Protein AF-A0A523WUU8-F1 (afdb_monomer_lite)

pLDDT: mean 85.65, std 8.16, range [54.5, 95.88]

Foldseek 3Di:
DDVVVVVLVVVCVVVVHNPVSVVVVVVVVCCVVVVCVVVVVVVCVVDPVVVVVVVVVVVVVVVVVVVVCCVPVVDPPD

Secondary structure (DSSP, 8-state):
--HHHHHHHHHHHHHS-HHHHHHHHHHHHHHHHHHHHHHHHHHTTTS-HHHHHHHHHHHHHHHHHHHHHHHHH-----

Structure (mmCIF, N/CA/C/O backbone):
data_AF-A0A523WUU8-F1
#
_entry.id   AF-A0A523WUU8-F1
#
loop_
_atom_site.group_PDB
_atom_site.id
_atom_site.type_symbol
_atom_site.label_atom_id
_atom_site.label_alt_id
_atom_site.label_comp_id
_atom_site.label_asym_id
_atom_site.label_entity_id
_atom_site.label_seq_id
_atom_site.pdbx_PDB_ins_code
_atom_site.Cartn_x
_atom_site.Cartn_y
_atom_site.Cartn_z
_atom_site.occupancy
_atom_site.B_iso_or_equiv
_atom_site.auth_seq_id
_atom_site.auth_comp_id
_atom_site.auth_asym_id
_atom_site.auth_atom_id
_atom_site.pdbx_PDB_model_num
ATOM 1 N N . GLY A 1 1 ? 3.606 -15.814 -7.896 1.00 54.50 1 GLY A N 1
ATOM 2 C CA . GLY A 1 1 ? 4.317 -15.322 -9.085 1.00 54.50 1 GLY A CA 1
ATOM 3 C C . GLY A 1 1 ? 3.677 -14.044 -9.549 1.00 54.50 1 GLY A C 1
ATOM 4 O O . GLY A 1 1 ? 3.085 -14.053 -10.613 1.00 54.50 1 GLY A O 1
ATOM 5 N N . ASP A 1 2 ? 3.712 -12.991 -8.736 1.00 76.19 2 ASP A N 1
ATOM 6 C CA . ASP A 1 2 ? 3.166 -11.684 -9.131 1.00 76.19 2 ASP A CA 1
ATOM 7 C C . ASP A 1 2 ? 4.289 -10.813 -9.722 1.00 76.19 2 ASP A C 1
ATOM 9 O O . ASP A 1 2 ? 5.469 -11.091 -9.483 1.00 76.19 2 ASP A O 1
ATOM 13 N N . LYS A 1 3 ? 3.957 -9.771 -10.491 1.00 76.69 3 LYS A N 1
ATOM 14 C CA . LYS A 1 3 ? 4.918 -8.886 -11.185 1.00 76.69 3 LYS A CA 1
ATOM 15 C C . LYS A 1 3 ? 5.998 -8.340 -10.244 1.00 76.69 3 LYS A C 1
ATOM 17 O O . LYS A 1 3 ? 7.150 -8.183 -10.641 1.00 76.69 3 LYS A O 1
ATOM 22 N N . THR A 1 4 ? 5.655 -8.141 -8.976 1.00 81.81 4 THR A N 1
ATOM 23 C CA . THR A 1 4 ? 6.572 -7.719 -7.911 1.00 81.81 4 THR A CA 1
ATOM 24 C C . THR A 1 4 ? 7.684 -8.737 -7.652 1.00 81.81 4 THR A C 1
ATOM 26 O O . THR A 1 4 ? 8.820 -8.350 -7.409 1.00 81.81 4 THR A O 1
ATOM 29 N N . GLN A 1 5 ? 7.403 -10.040 -7.757 1.00 80.62 5 GLN A N 1
ATOM 30 C CA . GLN A 1 5 ? 8.415 -11.089 -7.597 1.00 80.62 5 GLN A CA 1
ATOM 31 C C . GLN A 1 5 ? 9.403 -11.095 -8.771 1.00 80.62 5 GLN A C 1
ATOM 33 O O . GLN A 1 5 ? 10.604 -11.224 -8.547 1.00 80.62 5 GLN A O 1
ATOM 38 N N . PHE A 1 6 ? 8.932 -10.872 -10.005 1.00 83.31 6 PHE A N 1
ATOM 39 C CA . PHE A 1 6 ? 9.816 -10.677 -11.162 1.00 83.31 6 PHE A CA 1
ATOM 40 C C . PHE A 1 6 ? 10.681 -9.423 -11.020 1.00 83.31 6 PHE A C 1
ATOM 42 O O . PHE A 1 6 ? 11.878 -9.483 -11.293 1.00 83.31 6 PHE A O 1
ATOM 49 N N . ALA A 1 7 ? 10.113 -8.316 -10.534 1.00 82.56 7 ALA A N 1
ATOM 50 C CA . ALA A 1 7 ? 10.876 -7.100 -10.258 1.00 82.56 7 ALA A CA 1
ATOM 51 C C . ALA A 1 7 ? 12.009 -7.357 -9.249 1.00 82.56 7 ALA A C 1
ATOM 53 O O . ALA A 1 7 ? 13.139 -6.928 -9.477 1.00 82.56 7 ALA A O 1
ATOM 54 N N . SER A 1 8 ? 11.744 -8.131 -8.191 1.00 82.81 8 SER A N 1
ATOM 55 C CA . SER A 1 8 ? 12.762 -8.548 -7.219 1.00 82.81 8 SER A CA 1
ATOM 56 C C . SER A 1 8 ? 13.890 -9.367 -7.854 1.00 82.81 8 SER A C 1
ATOM 58 O O . SER A 1 8 ? 15.060 -9.115 -7.569 1.00 82.81 8 SER A O 1
ATOM 60 N N . PHE A 1 9 ? 13.562 -10.314 -8.741 1.00 82.50 9 PHE A N 1
ATOM 61 C CA . PHE A 1 9 ? 14.566 -11.106 -9.463 1.00 82.50 9 PHE A CA 1
ATOM 62 C C . PHE A 1 9 ? 15.413 -10.252 -10.409 1.00 82.50 9 PHE A C 1
ATOM 64 O O . PHE A 1 9 ? 16.635 -10.388 -10.423 1.00 82.50 9 PHE A O 1
ATOM 71 N N . VAL A 1 10 ? 14.790 -9.338 -11.158 1.00 85.00 10 VAL A N 1
ATOM 72 C CA . VAL A 1 10 ? 15.499 -8.407 -12.051 1.00 85.00 10 VAL A CA 1
ATOM 73 C C . VAL A 1 10 ? 16.430 -7.494 -11.255 1.00 85.00 10 VAL A C 1
ATOM 75 O O . VAL A 1 10 ? 17.568 -7.266 -11.660 1.00 85.00 10 VAL A O 1
ATOM 78 N N . LEU A 1 11 ? 15.985 -7.007 -10.096 1.00 85.50 11 LEU A N 1
ATOM 79 C CA . LEU A 1 11 ? 16.797 -6.169 -9.218 1.00 85.50 11 LEU A CA 1
ATOM 80 C C . LEU A 1 11 ? 17.998 -6.946 -8.657 1.00 85.50 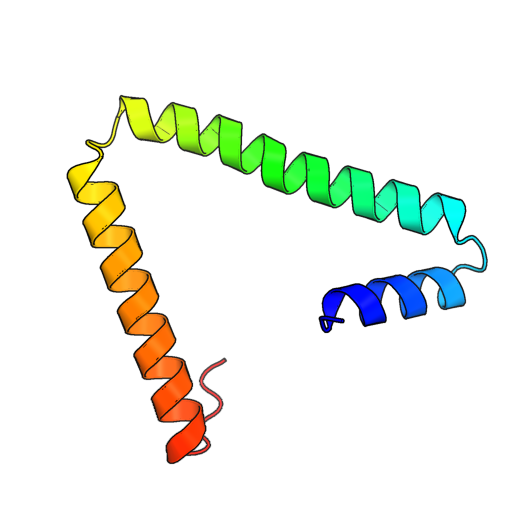11 LEU A C 1
ATOM 82 O O . LEU A 1 11 ? 19.123 -6.450 -8.691 1.00 85.50 11 LEU A O 1
ATOM 86 N N . ALA A 1 12 ? 17.785 -8.190 -8.219 1.00 83.19 12 ALA A N 1
ATOM 87 C CA . ALA A 1 12 ? 18.852 -9.071 -7.744 1.00 83.19 12 ALA A CA 1
ATOM 88 C C . ALA A 1 12 ? 19.878 -9.383 -8.846 1.00 83.19 12 ALA A C 1
ATOM 90 O O . ALA A 1 12 ? 21.082 -9.338 -8.590 1.00 83.19 12 ALA A O 1
ATOM 91 N N . ALA A 1 13 ? 19.410 -9.628 -10.074 1.00 81.94 13 ALA A N 1
ATOM 92 C CA . ALA A 1 13 ? 20.263 -9.848 -11.239 1.00 81.94 13 ALA A CA 1
ATOM 93 C C . ALA A 1 13 ? 21.057 -8.588 -11.626 1.00 81.94 13 ALA A C 1
ATOM 95 O O . ALA A 1 13 ? 22.227 -8.686 -11.986 1.00 81.94 13 ALA A O 1
ATOM 96 N N . ARG A 1 14 ? 20.452 -7.398 -11.505 1.00 83.06 14 ARG A N 1
ATOM 97 C CA . ARG A 1 14 ? 21.086 -6.119 -11.859 1.00 83.06 14 ARG A CA 1
ATOM 98 C C . ARG A 1 14 ? 22.222 -5.724 -10.914 1.00 83.06 14 ARG A C 1
ATOM 100 O O . ARG A 1 14 ? 23.217 -5.175 -11.373 1.00 83.06 14 ARG A O 1
ATOM 107 N N . TYR A 1 15 ? 22.072 -5.972 -9.614 1.00 81.38 15 TYR A N 1
ATOM 108 C CA . TYR A 1 15 ? 23.061 -5.573 -8.603 1.00 81.38 15 TYR A CA 1
ATOM 109 C C . TYR A 1 15 ? 24.071 -6.674 -8.250 1.00 81.38 15 TYR A C 1
ATOM 111 O O . TYR A 1 15 ? 24.939 -6.446 -7.406 1.00 81.38 15 TYR A O 1
ATOM 119 N N . GLY A 1 16 ? 23.950 -7.873 -8.837 1.00 75.19 16 GLY A N 1
ATOM 120 C CA . GLY A 1 16 ? 24.876 -8.995 -8.623 1.00 75.19 16 GLY A CA 1
ATOM 121 C C . GLY A 1 16 ? 24.976 -9.486 -7.170 1.00 75.19 16 GLY A C 1
ATOM 122 O O . GLY A 1 16 ? 25.835 -10.302 -6.854 1.00 75.19 16 GLY A O 1
ATOM 123 N N . SER A 1 17 ? 24.113 -8.993 -6.276 1.00 80.62 17 SER A N 1
ATOM 124 C CA . SER A 1 17 ? 24.161 -9.211 -4.826 1.00 80.62 17 SER A CA 1
ATOM 125 C C . SER A 1 17 ? 22.768 -9.570 -4.281 1.00 80.62 17 SER A C 1
ATOM 127 O O . SER A 1 17 ? 22.099 -8.753 -3.640 1.00 80.62 17 SER A O 1
ATOM 129 N N . PRO A 1 18 ? 22.300 -10.816 -4.506 1.00 80.31 18 PRO A N 1
ATOM 130 C CA . PRO A 1 18 ? 20.936 -11.235 -4.171 1.00 80.31 18 PRO A CA 1
ATOM 131 C C . PRO A 1 18 ? 20.573 -11.051 -2.691 1.00 80.31 18 PRO A C 1
ATOM 133 O O . PRO A 1 18 ? 19.435 -10.711 -2.376 1.00 80.31 18 PRO A O 1
ATOM 136 N N . GLY A 1 19 ? 21.541 -11.226 -1.783 1.00 83.12 19 GLY A N 1
ATOM 137 C CA . GLY A 1 19 ? 21.328 -11.080 -0.340 1.00 83.12 19 GLY A CA 1
ATOM 138 C C . GLY A 1 19 ? 20.993 -9.648 0.094 1.00 83.12 19 GLY A C 1
ATOM 139 O O . GLY A 1 19 ? 20.077 -9.449 0.888 1.00 83.12 19 GLY A O 1
ATOM 140 N N . LEU A 1 20 ? 21.677 -8.643 -0.466 1.00 85.75 20 LEU A N 1
ATOM 141 C CA . LEU A 1 20 ? 21.416 -7.229 -0.159 1.00 85.75 20 LEU A CA 1
ATOM 142 C C . LEU A 1 20 ? 20.075 -6.770 -0.732 1.00 85.75 20 LEU A C 1
ATOM 144 O O . LEU A 1 20 ? 19.323 -6.062 -0.065 1.00 85.75 20 LEU A O 1
ATOM 148 N N . VAL A 1 21 ? 19.746 -7.220 -1.944 1.00 87.56 21 VAL A N 1
ATOM 149 C CA . VAL A 1 21 ? 18.457 -6.923 -2.576 1.00 87.56 21 VAL A CA 1
ATOM 150 C C . VAL A 1 21 ? 17.304 -7.549 -1.791 1.00 87.56 21 VAL A C 1
ATOM 152 O O . VAL A 1 21 ? 16.312 -6.873 -1.522 1.00 87.56 21 VAL A O 1
ATOM 155 N N . PHE A 1 22 ? 17.449 -8.802 -1.353 1.00 87.62 22 PHE A N 1
ATOM 156 C CA . PHE A 1 22 ? 16.461 -9.456 -0.498 1.00 87.62 22 PHE A CA 1
ATOM 157 C C . PHE A 1 22 ? 16.256 -8.699 0.820 1.00 87.62 22 PHE A C 1
ATOM 159 O O . PHE A 1 22 ? 15.117 -8.401 1.182 1.00 87.62 22 PHE A O 1
ATOM 166 N N . ALA A 1 23 ? 17.345 -8.326 1.502 1.00 90.56 23 ALA A N 1
ATOM 167 C CA . ALA A 1 23 ? 17.275 -7.545 2.735 1.00 90.56 23 ALA A CA 1
ATOM 168 C C . ALA A 1 23 ? 16.585 -6.188 2.515 1.00 90.56 23 ALA A C 1
ATOM 170 O O . ALA A 1 23 ? 15.719 -5.807 3.301 1.00 90.56 23 ALA A O 1
ATOM 171 N N . GLY A 1 24 ? 16.898 -5.491 1.418 1.00 89.81 24 GLY A N 1
ATOM 172 C CA . 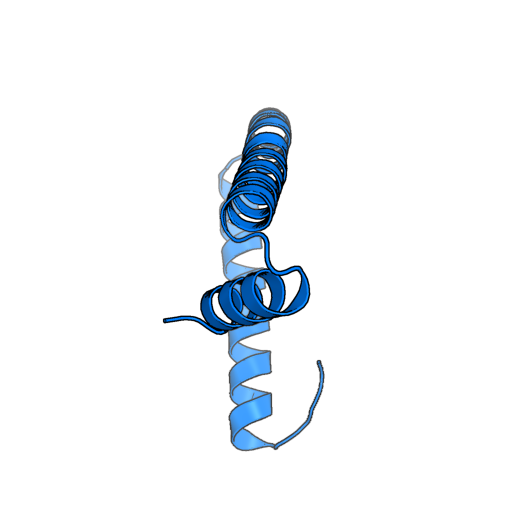GLY A 1 24 ? 16.263 -4.223 1.057 1.00 89.81 24 GLY A CA 1
ATOM 173 C C . GLY A 1 24 ? 14.758 -4.355 0.807 1.00 89.81 24 GLY A C 1
ATOM 174 O O . GLY A 1 24 ? 13.979 -3.558 1.326 1.00 89.81 24 GLY A O 1
ATOM 175 N N . ILE A 1 25 ? 14.330 -5.389 0.077 1.00 90.25 25 ILE A N 1
ATOM 176 C CA . ILE A 1 25 ? 12.905 -5.655 -0.178 1.00 90.25 25 ILE A CA 1
ATOM 177 C C . ILE A 1 25 ? 12.175 -6.001 1.124 1.00 90.25 25 ILE A C 1
ATOM 179 O O . ILE A 1 25 ? 11.088 -5.480 1.367 1.00 90.25 25 ILE A O 1
ATOM 183 N N . MET A 1 26 ? 12.769 -6.845 1.973 1.00 90.38 26 MET A N 1
ATOM 184 C CA . MET A 1 26 ? 12.192 -7.206 3.271 1.00 90.38 26 MET A CA 1
ATOM 185 C C . MET A 1 26 ? 12.049 -5.990 4.187 1.00 90.38 26 MET A C 1
ATOM 187 O O . MET A 1 26 ? 10.988 -5.796 4.776 1.00 90.38 26 MET A O 1
ATOM 191 N N . LEU A 1 27 ? 13.075 -5.139 4.267 1.00 94.12 27 LEU A N 1
ATOM 192 C CA . LEU A 1 27 ? 13.022 -3.904 5.048 1.00 94.12 27 LEU A CA 1
ATOM 193 C C . LEU A 1 27 ? 11.984 -2.927 4.493 1.00 94.12 27 LEU A C 1
ATOM 195 O O . LEU A 1 27 ? 11.186 -2.393 5.258 1.00 94.12 27 LEU A O 1
ATOM 199 N N . GLY A 1 28 ? 11.943 -2.730 3.174 1.00 91.81 28 GLY A N 1
ATOM 200 C CA . GLY A 1 28 ? 10.941 -1.880 2.532 1.00 91.81 28 GLY A CA 1
ATOM 201 C C . GLY A 1 28 ? 9.517 -2.361 2.812 1.00 91.81 28 GLY A C 1
ATOM 202 O O . GLY A 1 28 ? 8.669 -1.571 3.227 1.00 91.81 28 GLY A O 1
ATOM 203 N N . ALA A 1 29 ? 9.266 -3.665 2.672 1.00 90.94 29 ALA A N 1
ATOM 204 C CA . ALA A 1 29 ? 7.971 -4.264 2.980 1.00 90.94 29 ALA A CA 1
ATOM 205 C C . ALA A 1 29 ? 7.606 -4.101 4.464 1.00 90.94 29 ALA A C 1
ATOM 207 O O . ALA A 1 29 ? 6.507 -3.647 4.779 1.00 90.94 29 ALA A O 1
ATOM 208 N N . ALA A 1 30 ? 8.539 -4.397 5.373 1.00 93.81 30 ALA A N 1
ATOM 209 C CA . ALA A 1 30 ? 8.329 -4.247 6.809 1.00 93.81 30 ALA A CA 1
ATOM 210 C C . ALA A 1 30 ? 8.024 -2.794 7.200 1.00 93.81 30 ALA A C 1
ATOM 212 O O . ALA A 1 30 ? 7.131 -2.556 8.012 1.00 93.81 30 ALA A O 1
ATOM 213 N N . LEU A 1 31 ? 8.712 -1.820 6.596 1.00 95.38 31 LEU A N 1
ATOM 214 C CA . LEU A 1 31 ? 8.470 -0.399 6.837 1.00 95.38 31 LEU A CA 1
ATOM 215 C C . LEU A 1 31 ? 7.103 0.042 6.318 1.00 95.38 31 LEU A C 1
ATOM 217 O O . LEU A 1 31 ? 6.373 0.709 7.048 1.00 95.38 31 LEU A O 1
ATOM 221 N N . ILE A 1 32 ? 6.729 -0.345 5.097 1.00 94.25 32 ILE A N 1
ATOM 222 C CA . ILE A 1 32 ? 5.432 0.017 4.508 1.00 94.25 32 ILE A CA 1
ATOM 223 C C . ILE A 1 32 ? 4.290 -0.589 5.328 1.00 94.25 32 ILE A C 1
ATOM 225 O O . ILE A 1 32 ? 3.385 0.128 5.760 1.00 94.25 32 ILE A O 1
ATOM 229 N N . THR A 1 33 ? 4.344 -1.896 5.593 1.00 92.81 33 THR A N 1
ATOM 230 C CA . THR A 1 33 ? 3.307 -2.589 6.365 1.00 92.81 33 THR A CA 1
ATOM 231 C C . THR A 1 33 ? 3.275 -2.101 7.811 1.00 92.81 33 THR A C 1
ATOM 233 O O . THR A 1 33 ? 2.204 -1.785 8.324 1.00 92.81 33 THR A O 1
ATOM 236 N N . GLY A 1 34 ? 4.435 -1.977 8.459 1.00 93.31 34 GLY A N 1
ATOM 237 C CA . GLY A 1 34 ? 4.549 -1.496 9.834 1.00 93.31 34 GLY A CA 1
ATOM 238 C C . GLY A 1 34 ? 4.003 -0.079 9.999 1.00 93.31 34 GLY A C 1
ATOM 239 O O . GLY A 1 34 ? 3.171 0.160 10.875 1.00 93.31 34 GLY A O 1
ATOM 240 N N . SER A 1 35 ? 4.384 0.842 9.111 1.00 92.44 35 SER A N 1
ATOM 241 C CA . SER A 1 35 ? 3.867 2.218 9.117 1.00 92.44 35 SER A CA 1
ATOM 242 C C . SER A 1 35 ? 2.358 2.244 8.881 1.00 92.44 35 SER A C 1
ATOM 244 O O . SER A 1 35 ? 1.634 2.933 9.599 1.00 92.44 35 SER A O 1
ATOM 246 N N . GLY A 1 36 ? 1.865 1.433 7.940 1.00 92.44 36 GLY A N 1
ATOM 247 C CA . GLY A 1 36 ? 0.434 1.283 7.679 1.00 92.44 36 GLY A CA 1
ATOM 248 C C . GLY A 1 36 ? -0.349 0.805 8.904 1.00 92.44 36 GLY A C 1
ATOM 249 O O . GLY A 1 36 ? -1.412 1.348 9.196 1.00 92.44 36 GLY A O 1
ATOM 250 N N . VAL A 1 37 ? 0.187 -0.150 9.672 1.00 90.44 37 VAL A N 1
ATOM 251 C CA . VAL A 1 37 ? -0.448 -0.642 10.907 1.00 90.44 37 VAL A CA 1
ATOM 252 C C . VAL A 1 37 ? -0.454 0.425 12.001 1.00 90.44 37 VAL A C 1
ATOM 254 O O . VAL A 1 37 ? -1.479 0.609 12.658 1.00 90.44 37 VAL A O 1
ATOM 257 N N . VAL A 1 38 ? 0.652 1.150 12.199 1.00 92.38 38 VAL A N 1
ATOM 258 C CA . VAL A 1 38 ? 0.732 2.223 13.207 1.00 92.38 38 VAL A CA 1
ATOM 259 C C . VAL A 1 38 ? -0.275 3.332 12.896 1.00 92.38 38 VAL A C 1
ATOM 261 O O . VAL A 1 38 ? -1.058 3.718 13.768 1.00 92.38 38 VAL A O 1
ATOM 264 N N . ILE A 1 39 ? -0.309 3.790 11.642 1.00 89.62 39 ILE A N 1
ATOM 265 C CA . ILE A 1 39 ? -1.242 4.824 11.178 1.00 89.62 39 ILE A CA 1
ATOM 266 C C . ILE A 1 39 ? -2.684 4.312 11.253 1.00 89.62 39 ILE A C 1
ATOM 268 O O . ILE A 1 39 ? -3.550 4.985 11.809 1.00 89.62 39 ILE A O 1
ATOM 272 N N . GLY A 1 40 ? -2.943 3.100 10.758 1.00 85.62 40 GLY A N 1
ATOM 273 C CA . GLY A 1 40 ? -4.269 2.486 10.761 1.00 85.62 40 GLY A CA 1
ATOM 274 C C . GLY A 1 40 ? -4.831 2.310 12.172 1.00 85.62 40 GLY A C 1
ATOM 275 O O . GLY A 1 40 ? -5.988 2.645 12.421 1.00 85.62 40 GLY A O 1
ATOM 276 N N . LYS A 1 41 ? -4.003 1.876 13.131 1.00 84.94 41 LYS A N 1
ATOM 277 C CA . LYS A 1 41 ? -4.394 1.751 14.543 1.00 84.94 41 LYS A CA 1
ATOM 278 C C . LYS A 1 41 ? -4.706 3.110 15.177 1.00 84.94 41 LYS A C 1
ATOM 280 O O . LYS A 1 41 ? -5.620 3.201 15.994 1.00 84.94 41 LYS A O 1
ATOM 285 N N . GLY A 1 42 ? -3.972 4.161 14.802 1.00 84.12 42 GLY A N 1
ATOM 286 C CA . GLY A 1 42 ? -4.282 5.538 15.195 1.00 84.12 42 GLY A CA 1
ATOM 287 C C . GLY A 1 42 ? -5.615 6.016 14.614 1.00 84.12 42 GLY A C 1
ATOM 288 O O . GLY A 1 42 ? -6.447 6.558 15.339 1.00 84.12 42 GLY A O 1
ATOM 289 N N . LEU A 1 43 ? -5.859 5.734 13.335 1.00 82.25 43 LEU A N 1
ATOM 290 C CA . LEU A 1 43 ? -7.080 6.122 12.632 1.00 82.25 43 LEU A CA 1
ATOM 291 C C . LEU A 1 43 ? -8.330 5.432 13.201 1.00 82.25 43 LEU A C 1
ATOM 293 O O . LEU A 1 43 ? -9.361 6.082 13.351 1.00 82.25 43 LEU A O 1
ATOM 297 N N . MET A 1 44 ? -8.230 4.161 13.608 1.00 79.12 44 MET A N 1
ATOM 298 C CA . MET A 1 44 ? -9.330 3.422 14.253 1.00 79.12 44 MET A CA 1
ATOM 299 C C . MET A 1 44 ? -9.778 4.018 15.597 1.00 79.12 44 MET A C 1
ATOM 301 O O . MET A 1 44 ? -10.892 3.749 16.036 1.00 79.12 44 MET A O 1
ATOM 305 N N . ARG A 1 45 ? -8.940 4.824 16.267 1.00 79.81 45 ARG A N 1
ATOM 306 C CA . ARG A 1 45 ? -9.342 5.532 17.498 1.00 79.81 45 ARG A CA 1
ATOM 307 C C . ARG A 1 45 ? -10.222 6.751 17.224 1.00 79.81 45 ARG A C 1
ATOM 309 O O . ARG A 1 45 ? -10.935 7.184 18.121 1.00 79.81 45 ARG A O 1
ATOM 316 N N . ILE A 1 46 ? -10.139 7.310 16.019 1.00 82.00 46 ILE A N 1
ATOM 317 C CA . ILE A 1 46 ? -10.815 8.554 15.627 1.00 82.00 46 ILE A CA 1
ATOM 318 C C . ILE A 1 46 ? -12.030 8.246 14.746 1.00 82.00 46 ILE A C 1
ATOM 320 O O . ILE A 1 46 ? -13.058 8.911 14.841 1.00 82.00 46 ILE A O 1
ATOM 324 N N . VAL A 1 47 ? -11.923 7.225 13.893 1.00 81.81 47 VAL A N 1
ATOM 325 C CA . VAL A 1 47 ? -12.930 6.872 12.892 1.00 81.81 47 VAL A CA 1
ATOM 326 C C . VAL A 1 47 ? -13.648 5.583 13.305 1.00 81.81 47 VAL A C 1
ATOM 328 O O . VAL A 1 47 ? -12.999 4.541 13.416 1.00 81.81 47 VAL A O 1
ATOM 331 N N . PRO A 1 48 ? -14.983 5.604 13.481 1.00 83.12 48 PRO A N 1
ATOM 332 C CA . PRO A 1 48 ? -15.756 4.400 13.760 1.00 83.12 48 PRO A CA 1
ATOM 333 C C . PRO A 1 48 ? -15.625 3.378 12.626 1.00 83.12 48 PRO A C 1
ATOM 335 O O . PRO A 1 48 ? -15.720 3.726 11.446 1.00 83.12 48 PRO A O 1
ATOM 338 N N . GLU A 1 49 ? -15.491 2.099 12.980 1.00 81.75 49 GLU A N 1
ATOM 339 C CA . GLU A 1 49 ? -15.241 0.987 12.048 1.00 81.75 49 GLU A CA 1
ATOM 340 C C . GLU A 1 49 ? -16.242 0.929 10.878 1.00 81.75 49 GLU A C 1
ATOM 342 O O . GLU A 1 49 ? -15.903 0.560 9.752 1.00 81.75 49 GLU A O 1
ATOM 347 N N . ARG A 1 50 ? -17.484 1.363 11.124 1.00 84.94 50 ARG A N 1
ATOM 348 C CA . ARG A 1 50 ? -18.546 1.424 10.117 1.00 84.94 50 ARG A CA 1
ATOM 349 C C . ARG A 1 50 ? -18.184 2.324 8.929 1.00 84.94 50 ARG A C 1
ATOM 351 O O . ARG A 1 50 ? -18.435 1.938 7.790 1.00 84.94 50 ARG A O 1
ATOM 358 N N . TYR A 1 51 ? -17.570 3.482 9.171 1.00 87.25 51 TYR A N 1
ATOM 359 C CA . TYR A 1 51 ? -17.143 4.385 8.098 1.00 87.25 51 TYR A CA 1
ATOM 360 C C . TYR A 1 51 ? -15.973 3.803 7.312 1.00 87.25 51 TYR A C 1
ATOM 362 O O . TYR A 1 51 ? -15.968 3.873 6.085 1.00 87.25 51 TYR A O 1
ATOM 370 N N . LEU A 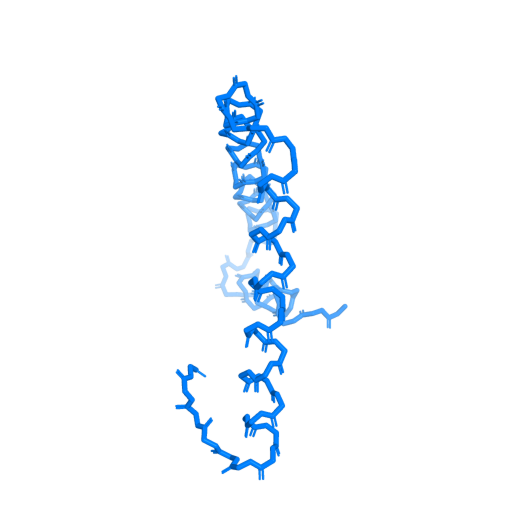1 52 ? -15.027 3.164 8.004 1.00 87.00 52 LEU A N 1
ATOM 371 C CA . LEU A 1 52 ? -13.883 2.513 7.368 1.00 87.00 52 LEU A CA 1
ATOM 372 C C . LEU A 1 52 ? -14.339 1.392 6.420 1.00 87.00 52 LEU A C 1
ATOM 374 O O . LEU A 1 52 ? -13.826 1.260 5.310 1.00 87.00 52 LEU A O 1
ATOM 378 N N . ARG A 1 53 ? -15.366 0.635 6.825 1.00 88.62 53 ARG A N 1
ATOM 379 C CA . ARG A 1 53 ? -15.972 -0.430 6.018 1.00 88.62 53 ARG A CA 1
ATOM 380 C C . ARG A 1 53 ? -16.669 0.105 4.767 1.00 88.62 53 ARG A C 1
ATOM 382 O O . ARG A 1 53 ? -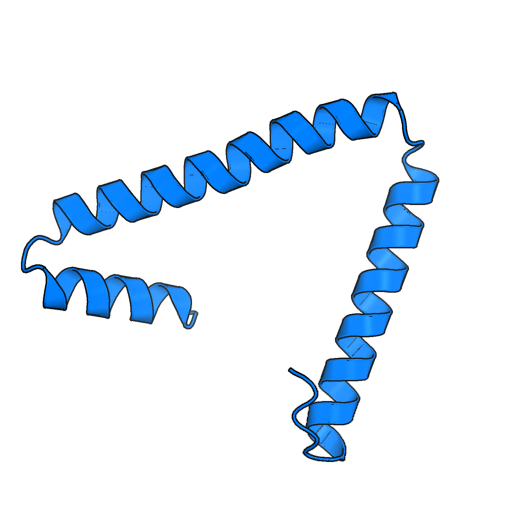16.454 -0.436 3.685 1.00 88.62 53 ARG A O 1
ATOM 389 N N . TYR A 1 54 ? -17.470 1.168 4.892 1.00 93.19 54 TYR A N 1
ATOM 390 C CA . TYR A 1 54 ? -18.107 1.793 3.726 1.00 93.19 54 TYR A CA 1
ATOM 391 C C . TYR A 1 54 ? -17.080 2.422 2.780 1.00 93.19 54 TYR A C 1
ATOM 393 O O . TYR A 1 54 ? -17.211 2.270 1.569 1.00 93.19 54 TYR A O 1
ATOM 401 N N . ALA A 1 55 ? -16.037 3.062 3.315 1.00 90.81 55 ALA A N 1
ATOM 402 C CA . ALA A 1 55 ? -14.956 3.624 2.512 1.00 90.81 55 ALA A CA 1
ATOM 403 C C . ALA A 1 55 ? -14.208 2.533 1.730 1.00 90.81 55 ALA A C 1
ATOM 405 O O . ALA A 1 55 ? -14.017 2.671 0.525 1.00 90.81 55 ALA A O 1
ATOM 406 N N . ALA A 1 56 ? -13.849 1.423 2.384 1.00 90.50 56 ALA A N 1
ATOM 407 C CA . ALA A 1 56 ? -13.204 0.291 1.725 1.00 90.50 56 ALA A CA 1
ATOM 408 C C . ALA A 1 56 ? -14.100 -0.326 0.638 1.00 90.50 56 ALA A C 1
ATOM 410 O O . ALA A 1 56 ? -13.626 -0.581 -0.466 1.00 90.50 56 ALA A O 1
ATOM 411 N N . ALA A 1 57 ? -15.395 -0.514 0.918 1.00 93.75 57 ALA A N 1
ATOM 412 C CA . ALA A 1 57 ? -16.352 -1.036 -0.056 1.00 93.75 57 ALA A CA 1
ATOM 413 C C . ALA A 1 57 ? -16.507 -0.110 -1.272 1.00 93.75 57 ALA A C 1
ATOM 415 O O . ALA A 1 57 ? -16.474 -0.582 -2.407 1.00 93.75 57 ALA A O 1
ATOM 416 N N . ALA A 1 58 ? -16.621 1.203 -1.049 1.00 95.81 58 ALA A N 1
ATOM 417 C CA . ALA A 1 58 ? -16.691 2.189 -2.122 1.00 95.81 58 ALA A CA 1
ATOM 418 C C . ALA A 1 58 ? -15.411 2.184 -2.968 1.00 95.81 58 ALA A C 1
ATOM 420 O O . ALA A 1 58 ? -15.487 2.156 -4.193 1.00 95.81 58 ALA A O 1
ATOM 421 N N . LEU A 1 59 ? -14.240 2.137 -2.327 1.00 94.75 59 LEU A N 1
ATOM 422 C CA . LEU A 1 59 ? -12.953 2.085 -3.018 1.00 94.75 59 LEU A CA 1
ATOM 423 C C . LEU A 1 59 ? -12.827 0.818 -3.877 1.00 94.75 59 LEU A C 1
ATOM 425 O O . LEU A 1 59 ? -12.399 0.887 -5.028 1.00 94.75 59 LEU A O 1
ATOM 429 N N . PHE A 1 60 ? -13.257 -0.327 -3.345 1.00 95.31 60 PHE A N 1
ATOM 430 C CA . PHE A 1 60 ? -13.257 -1.595 -4.071 1.00 95.31 60 PHE A CA 1
ATOM 431 C C . PHE A 1 60 ? -14.213 -1.571 -5.268 1.00 95.31 60 PHE A C 1
ATOM 433 O O . PHE A 1 60 ? -13.860 -2.044 -6.347 1.00 95.31 60 PHE A O 1
ATOM 440 N N . LEU A 1 61 ? -15.399 -0.974 -5.105 1.00 95.88 61 LEU A N 1
ATOM 441 C CA . LEU A 1 61 ? -16.366 -0.799 -6.187 1.00 95.88 61 LEU A CA 1
ATOM 442 C C . LEU A 1 61 ? -15.799 0.096 -7.298 1.00 95.88 61 LEU A C 1
ATOM 444 O O . LEU A 1 61 ? -15.885 -0.258 -8.470 1.00 95.88 61 LEU A O 1
ATOM 448 N N . ILE A 1 62 ? -15.179 1.222 -6.930 1.00 95.19 62 ILE A N 1
ATOM 449 C CA . ILE A 1 62 ? -14.552 2.157 -7.872 1.00 95.19 62 ILE A CA 1
ATOM 450 C C . ILE A 1 62 ? -13.457 1.447 -8.668 1.00 95.19 62 ILE A C 1
ATOM 452 O O . ILE A 1 62 ? -13.495 1.462 -9.897 1.00 95.19 62 ILE A O 1
ATOM 456 N N . PHE A 1 63 ? -12.517 0.775 -7.994 1.00 93.94 63 PHE A N 1
ATOM 457 C CA . PHE A 1 63 ? -11.466 0.029 -8.687 1.00 93.94 63 PHE A CA 1
ATOM 458 C C . PHE A 1 63 ? -12.029 -1.093 -9.557 1.00 93.94 63 PHE A C 1
ATOM 460 O O . PHE A 1 63 ? -11.557 -1.272 -10.676 1.00 93.94 63 PHE A O 1
ATOM 467 N N . GLY A 1 64 ? -13.060 -1.803 -9.094 1.00 92.94 64 GLY A N 1
ATOM 468 C CA . GLY A 1 64 ? -13.745 -2.827 -9.880 1.00 92.94 64 GLY A CA 1
ATOM 469 C C . GLY A 1 64 ? -14.354 -2.270 -11.169 1.00 92.94 64 GLY A C 1
ATOM 470 O O . GLY A 1 64 ? -14.141 -2.841 -12.237 1.00 92.94 64 GLY A O 1
ATOM 471 N N . ILE A 1 65 ? -15.049 -1.129 -11.095 1.00 93.19 65 ILE A N 1
ATOM 472 C CA . ILE A 1 65 ? -15.630 -0.460 -12.269 1.00 93.19 65 ILE A CA 1
ATOM 473 C C . ILE A 1 65 ? -14.530 0.029 -13.211 1.00 93.19 65 ILE A C 1
ATOM 475 O O . ILE A 1 65 ? -14.637 -0.185 -14.415 1.00 93.19 65 ILE A O 1
ATOM 479 N N . ILE A 1 66 ? -13.459 0.634 -12.687 1.00 91.19 66 ILE A N 1
ATOM 480 C CA . ILE A 1 66 ? -12.314 1.072 -13.500 1.00 91.19 66 ILE A CA 1
ATOM 481 C C . ILE A 1 66 ? -11.702 -0.120 -14.239 1.00 91.19 66 ILE A C 1
ATOM 483 O O . ILE A 1 66 ? -11.447 -0.034 -15.438 1.00 91.19 66 ILE A O 1
ATOM 487 N N . PHE A 1 67 ? -11.496 -1.245 -13.553 1.00 89.75 6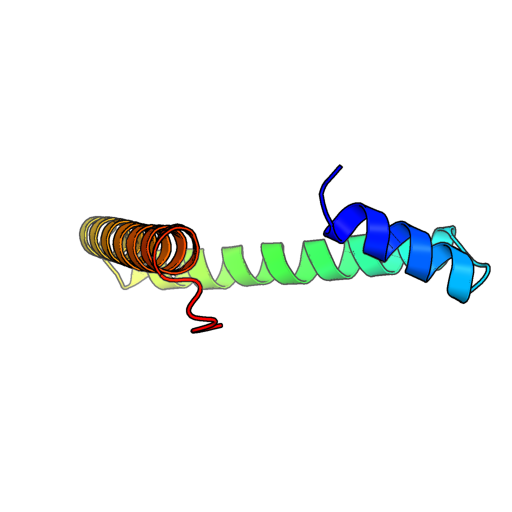7 PHE A N 1
ATOM 488 C CA . PHE A 1 67 ? -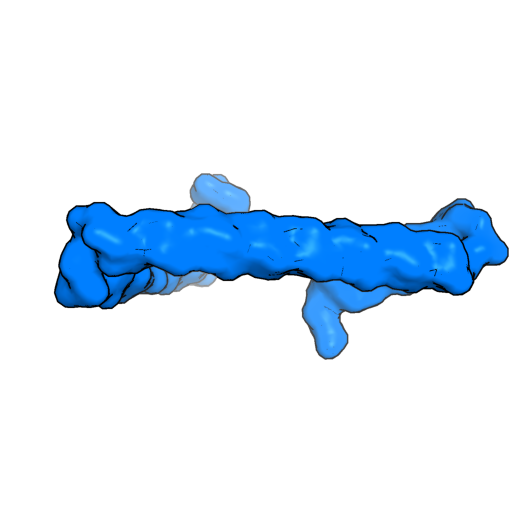10.901 -2.436 -14.155 1.00 89.75 67 PHE A CA 1
ATOM 489 C C . PHE A 1 67 ? -11.817 -3.065 -15.211 1.00 89.75 67 PHE A C 1
ATOM 491 O O . PHE A 1 67 ? -11.348 -3.468 -16.274 1.00 89.75 67 PHE A O 1
ATOM 498 N N . LEU A 1 68 ? -13.127 -3.094 -14.950 1.00 90.50 68 LEU A N 1
ATOM 499 C CA . LEU A 1 68 ? -14.132 -3.569 -15.898 1.00 90.50 68 LEU A CA 1
ATOM 500 C C . LEU A 1 68 ? -14.204 -2.662 -17.134 1.00 90.50 68 LEU A C 1
ATOM 502 O O . LEU A 1 68 ? -14.195 -3.152 -18.260 1.00 90.50 68 LEU A O 1
ATOM 506 N N . ALA A 1 69 ? -14.210 -1.343 -16.940 1.00 88.75 69 ALA A N 1
ATOM 507 C CA . ALA A 1 69 ? -14.183 -0.374 -18.028 1.00 88.75 69 ALA A CA 1
ATOM 508 C C . ALA A 1 69 ? -12.893 -0.494 -18.850 1.00 88.75 69 ALA A C 1
ATOM 510 O O . ALA A 1 69 ? -12.957 -0.507 -20.076 1.00 88.75 69 ALA A O 1
ATOM 511 N N . LYS A 1 70 ? -11.736 -0.671 -18.198 1.00 87.00 70 LYS A N 1
ATOM 512 C CA . LYS A 1 70 ? -10.456 -0.926 -18.877 1.00 87.00 70 LYS A CA 1
ATOM 513 C C . LYS A 1 70 ? -10.518 -2.203 -19.721 1.00 87.00 70 LYS A C 1
ATOM 515 O O . LYS A 1 70 ? -10.055 -2.197 -20.856 1.00 87.00 70 LYS A O 1
ATOM 520 N N . ALA A 1 71 ? -11.130 -3.268 -19.201 1.00 86.19 71 ALA A N 1
ATOM 521 C CA . ALA A 1 71 ? -11.276 -4.535 -19.916 1.00 86.19 71 ALA A CA 1
ATOM 522 C C . ALA A 1 71 ? -12.214 -4.447 -21.135 1.00 86.19 71 ALA A C 1
ATOM 524 O O . ALA A 1 71 ? -11.926 -5.060 -22.158 1.00 86.19 71 ALA A O 1
ATOM 525 N N . PHE A 1 72 ? -13.318 -3.696 -21.042 1.00 86.88 72 PHE A N 1
ATOM 526 C CA . PHE A 1 72 ? -14.324 -3.620 -22.112 1.00 86.88 72 PHE A CA 1
ATOM 527 C C . PHE A 1 72 ? -14.090 -2.495 -23.126 1.00 86.88 72 PHE A C 1
ATOM 529 O O . PHE A 1 72 ? -14.355 -2.683 -24.309 1.00 86.88 72 PHE A O 1
ATOM 536 N N . LEU A 1 73 ? -13.624 -1.327 -22.681 1.00 82.75 73 LEU A N 1
ATOM 537 C CA . LEU A 1 73 ? -13.465 -0.138 -23.526 1.00 82.75 73 LEU A CA 1
ATOM 538 C C . LEU A 1 73 ? -12.012 0.103 -23.962 1.00 82.75 73 LEU A C 1
ATOM 540 O O . LEU A 1 73 ? -11.773 0.987 -24.779 1.00 82.75 73 LEU A O 1
ATOM 544 N N . GLY A 1 74 ? -11.038 -0.638 -23.419 1.00 74.75 74 GLY A N 1
ATOM 545 C CA . GLY A 1 74 ? -9.617 -0.456 -23.742 1.00 74.75 74 GLY A CA 1
ATOM 546 C C . GLY A 1 74 ? -9.047 0.907 -23.330 1.00 74.75 74 GLY A C 1
ATOM 547 O O . GLY A 1 74 ? -7.974 1.285 -23.791 1.00 74.75 74 GLY A O 1
ATOM 548 N N . ILE A 1 75 ? -9.754 1.664 -22.484 1.00 72.88 75 ILE A N 1
ATOM 549 C CA . ILE A 1 75 ? -9.331 2.998 -22.049 1.00 72.88 75 ILE A CA 1
ATOM 550 C C . ILE A 1 75 ? -8.290 2.838 -20.933 1.00 72.88 75 ILE A C 1
ATOM 552 O O . ILE A 1 75 ? -8.595 2.335 -19.847 1.00 72.88 75 ILE A O 1
ATOM 556 N N . GLU A 1 76 ? -7.058 3.282 -21.178 1.00 65.31 76 GLU A N 1
ATOM 557 C CA . GLU A 1 76 ? -6.031 3.430 -20.142 1.00 65.31 76 GLU A CA 1
ATOM 558 C C . GLU A 1 76 ? -6.327 4.670 -19.289 1.00 65.31 76 GLU A C 1
ATOM 560 O O . GLU A 1 76 ? -5.891 5.775 -19.593 1.00 65.31 76 GLU A O 1
ATOM 565 N N . ILE A 1 77 ? -7.115 4.496 -18.223 1.00 63.00 77 ILE A N 1
ATOM 566 C CA . ILE A 1 77 ? -7.401 5.571 -17.249 1.00 63.00 77 ILE A CA 1
ATOM 567 C C . ILE A 1 77 ? -6.351 5.598 -16.113 1.00 63.00 77 ILE A C 1
ATOM 569 O O . ILE A 1 77 ? -6.323 6.533 -15.320 1.00 63.00 77 ILE A O 1
ATOM 573 N N . LEU A 1 78 ? -5.456 4.606 -16.056 1.00 58.50 78 LEU A N 1
ATOM 574 C CA . LEU A 1 78 ? -4.258 4.519 -15.207 1.00 58.50 78 LEU A CA 1
ATOM 575 C C . LEU A 1 78 ? -3.278 3.496 -15.793 1.00 58.50 78 LEU A C 1
ATOM 577 O O . LEU A 1 78 ? -3.757 2.442 -16.306 1.00 58.50 78 LEU A O 1
#

Sequence (78 aa):
GDKTQFASFVLAARYGSPGLVFAGIMLGAALITGSGVVIGKGLMRIVPERYLRYAAAALFLIFGIIFLAKAFLGIEIL

Radius of gyration: 18.16 Å; chains: 1; bounding box: 43×24×41 Å